Protein AF-A0A899FX43-F1 (afdb_monomer_lite)

pLDDT: mean 76.52, std 16.19, range [39.72, 96.88]

Radius of gyration: 25.4 Å; chains: 1; bounding box: 55×30×69 Å

Structure (mmCIF, N/CA/C/O backbone):
data_AF-A0A899FX43-F1
#
_entry.id   AF-A0A899FX43-F1
#
loop_
_atom_site.group_PDB
_atom_site.id
_atom_site.type_symbol
_atom_site.label_atom_id
_atom_site.label_alt_id
_atom_site.label_comp_id
_atom_site.label_asym_id
_atom_site.label_entity_id
_atom_site.label_seq_id
_atom_site.pdbx_PDB_ins_code
_atom_site.Cartn_x
_atom_site.Cartn_y
_atom_site.Cartn_z
_atom_site.occupancy
_atom_site.B_iso_or_equiv
_atom_site.auth_seq_id
_atom_site.auth_comp_id
_atom_site.auth_asym_id
_atom_site.auth_atom_id
_atom_site.pdbx_PDB_model_num
ATOM 1 N N . MET A 1 1 ? -21.283 -23.580 44.903 1.00 39.72 1 MET A N 1
ATOM 2 C CA . MET A 1 1 ? -20.436 -22.525 44.313 1.00 39.72 1 MET A CA 1
ATOM 3 C C . MET A 1 1 ? -21.188 -22.027 43.092 1.00 39.72 1 MET A C 1
ATOM 5 O O . MET A 1 1 ? -21.060 -22.596 42.018 1.00 39.72 1 MET A O 1
ATOM 9 N N . GLU A 1 2 ? -22.115 -21.097 43.307 1.00 40.22 2 GLU A N 1
ATOM 10 C CA . GLU A 1 2 ? -22.938 -20.539 42.233 1.00 40.22 2 GLU A CA 1
ATOM 11 C C . GLU A 1 2 ? -22.066 -19.583 41.423 1.00 40.22 2 GLU A C 1
ATOM 13 O O . GLU A 1 2 ? -21.493 -18.634 41.959 1.00 40.22 2 GLU A O 1
ATOM 18 N N . ILE A 1 3 ? -21.909 -19.884 40.139 1.00 46.00 3 ILE A N 1
ATOM 19 C CA . ILE A 1 3 ? -21.190 -19.035 39.200 1.00 46.00 3 ILE A CA 1
ATOM 20 C C . ILE A 1 3 ? -22.077 -17.807 38.990 1.00 46.00 3 ILE A C 1
ATOM 22 O O . ILE 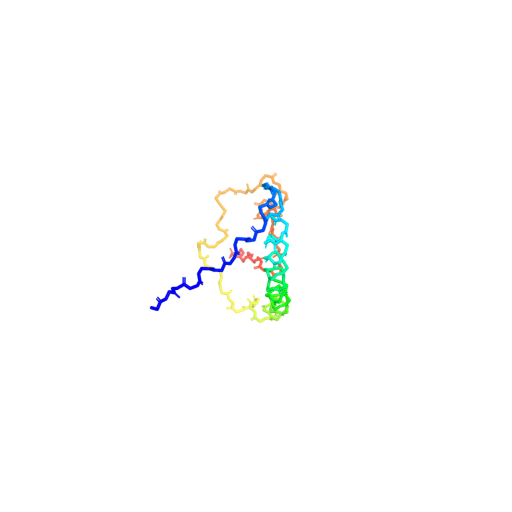A 1 3 ? -23.122 -17.882 38.348 1.00 46.00 3 ILE A O 1
ATOM 26 N N . PHE A 1 4 ? -21.686 -16.689 39.600 1.00 44.75 4 PHE A N 1
ATOM 27 C CA . PHE A 1 4 ? -22.346 -15.397 39.469 1.00 44.75 4 PHE A CA 1
ATOM 28 C C . PHE A 1 4 ? -22.245 -14.935 38.009 1.00 44.75 4 PHE A C 1
ATOM 30 O O . PHE A 1 4 ? -21.242 -14.361 37.585 1.00 44.75 4 PHE A O 1
ATOM 37 N N . PHE A 1 5 ? -23.272 -15.233 37.215 1.00 52.03 5 PHE A N 1
ATOM 38 C CA . PHE A 1 5 ? -23.420 -14.676 35.877 1.00 52.03 5 PHE A CA 1
ATOM 39 C C . PHE A 1 5 ? -23.558 -13.151 36.001 1.00 52.03 5 PHE A C 1
ATOM 41 O O . PHE A 1 5 ? -24.436 -12.685 36.735 1.00 52.03 5 PHE A O 1
ATOM 48 N N . PRO A 1 6 ? -22.715 -12.351 35.319 1.00 54.94 6 PRO A N 1
ATOM 49 C CA . PRO A 1 6 ? -22.812 -10.906 35.410 1.00 54.94 6 PRO A CA 1
ATOM 50 C C . PRO A 1 6 ? -24.183 -10.450 34.902 1.00 54.94 6 PRO A C 1
ATOM 52 O O . PRO A 1 6 ? -24.673 -10.896 33.863 1.00 54.94 6 PRO A O 1
ATOM 55 N N . GLN A 1 7 ? -24.796 -9.574 35.698 1.00 54.09 7 GLN A N 1
ATOM 56 C CA . GLN A 1 7 ? -26.073 -8.909 35.462 1.00 54.09 7 GLN A CA 1
ATOM 57 C C . GLN A 1 7 ? -26.240 -8.515 33.987 1.00 54.09 7 GLN A C 1
ATOM 59 O O . GLN A 1 7 ? -25.353 -7.894 33.399 1.00 54.09 7 GLN A O 1
ATOM 64 N N . LYS A 1 8 ? -27.391 -8.865 33.393 1.00 53.16 8 LYS A N 1
ATOM 65 C CA . LYS A 1 8 ? -27.755 -8.481 32.024 1.00 53.16 8 LYS A CA 1
ATOM 66 C C . LYS A 1 8 ? -27.621 -6.963 31.866 1.00 53.16 8 LYS A C 1
ATOM 68 O O . LYS A 1 8 ? -28.423 -6.211 32.413 1.00 53.16 8 LYS A O 1
ATOM 73 N N . LEU A 1 9 ? -26.627 -6.519 31.097 1.00 59.69 9 LEU A N 1
ATOM 74 C CA . LEU A 1 9 ? -26.559 -5.140 30.615 1.00 59.69 9 LEU A CA 1
ATOM 75 C C . LEU A 1 9 ? -27.872 -4.820 29.870 1.00 59.69 9 LEU A C 1
ATOM 77 O O . LEU A 1 9 ? -28.357 -5.676 29.122 1.00 59.69 9 LEU A O 1
ATOM 81 N N . PRO A 1 10 ? -28.474 -3.631 30.062 1.00 60.75 10 PRO A N 1
ATOM 82 C CA . PRO A 1 10 ? -29.741 -3.286 29.427 1.00 60.75 10 PRO A CA 1
ATOM 83 C C . PRO A 1 10 ? -29.605 -3.401 27.905 1.00 60.75 10 PRO A C 1
ATOM 85 O O . PRO A 1 10 ? -28.680 -2.836 27.316 1.00 60.75 10 PRO A O 1
ATOM 88 N N . TYR A 1 11 ? -30.517 -4.141 27.267 1.00 56.72 11 TYR A N 1
ATOM 89 C CA . TYR A 1 11 ? -30.557 -4.305 25.814 1.00 56.72 11 TYR A CA 1
ATOM 90 C C . TYR A 1 11 ? -30.842 -2.945 25.157 1.00 56.72 11 TYR A C 1
ATOM 92 O O . TYR A 1 11 ? -31.991 -2.538 24.998 1.00 56.72 11 TYR A O 1
ATOM 100 N N . LYS A 1 12 ? -29.787 -2.205 24.800 1.00 58.84 12 LYS A N 1
ATOM 101 C CA . LYS A 1 12 ? -29.882 -1.066 23.885 1.00 58.84 12 LYS A CA 1
ATOM 102 C C . LYS A 1 12 ? -29.932 -1.646 22.472 1.00 58.84 12 LYS A C 1
ATOM 104 O O . LYS A 1 12 ? -29.074 -2.453 22.129 1.00 58.84 12 LYS A O 1
ATOM 109 N N . GLY A 1 13 ? -30.954 -1.272 21.698 1.00 64.38 13 GLY A N 1
ATOM 110 C CA . GLY A 1 13 ? -31.288 -1.857 20.393 1.00 64.38 13 GLY A CA 1
ATOM 111 C C . GLY A 1 13 ? -30.123 -1.956 19.389 1.00 64.38 13 GLY A C 1
ATOM 112 O O . GLY A 1 13 ? -29.027 -1.445 19.627 1.00 64.38 13 GLY A O 1
ATOM 113 N N . PRO A 1 14 ? -30.342 -2.582 18.220 1.00 61.34 14 PRO A N 1
ATOM 114 C CA . PRO A 1 14 ? -29.285 -3.119 17.357 1.00 61.34 14 PRO A CA 1
ATOM 115 C C . PRO A 1 14 ? -28.287 -2.108 16.739 1.00 61.34 14 PRO A C 1
ATOM 117 O O . PRO A 1 14 ? -27.402 -2.503 15.980 1.00 61.34 14 PRO A O 1
ATOM 120 N N . GLY A 1 15 ? -28.399 -0.813 17.042 1.00 58.12 15 GLY A N 1
ATOM 121 C CA . GLY A 1 15 ? -27.430 0.223 16.667 1.00 58.12 15 GLY A CA 1
ATOM 122 C C . GLY A 1 15 ? -26.426 0.593 17.767 1.00 58.12 15 GLY A C 1
ATOM 123 O O . GLY A 1 15 ? -25.339 1.075 17.458 1.00 58.12 15 GLY A O 1
ATOM 124 N N . ALA A 1 16 ? -26.740 0.349 19.043 1.00 59.28 16 ALA A N 1
ATOM 125 C CA . ALA A 1 16 ? -25.931 0.851 20.157 1.00 59.28 16 ALA A CA 1
ATOM 126 C C . ALA A 1 16 ? -24.608 0.087 20.342 1.00 59.28 16 ALA A C 1
ATOM 128 O O . ALA A 1 16 ? -23.596 0.695 20.685 1.00 59.28 16 ALA A O 1
ATOM 129 N N . TYR A 1 17 ? -24.594 -1.220 20.057 1.00 59.22 17 TYR A N 1
ATOM 130 C CA . TYR A 1 17 ? -23.395 -2.058 20.187 1.00 59.22 17 TYR A CA 1
ATOM 131 C C . TYR A 1 17 ? -22.336 -1.769 19.112 1.00 59.22 17 TYR A C 1
ATOM 133 O O . TYR A 1 17 ? -21.150 -2.000 19.335 1.00 59.22 17 TYR A O 1
ATOM 141 N N . LYS A 1 18 ? -22.746 -1.263 17.939 1.00 60.47 18 LYS A N 1
ATOM 142 C CA . LYS A 1 18 ? -21.821 -0.947 16.841 1.00 60.47 18 LYS A CA 1
ATOM 143 C C . LYS A 1 18 ? -20.934 0.229 17.230 1.00 60.47 18 LYS A C 1
ATOM 145 O O . LYS A 1 18 ? -19.724 0.157 17.115 1.00 60.47 18 LYS A O 1
ATOM 150 N N . ILE A 1 19 ? -21.522 1.291 17.765 1.00 69.69 19 ILE A N 1
ATOM 151 C CA . ILE A 1 19 ? -20.794 2.517 18.117 1.00 69.69 19 ILE A CA 1
ATOM 152 C C . ILE A 1 19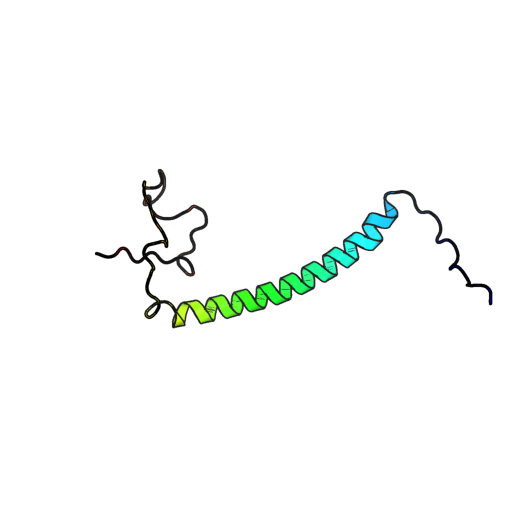 ? -19.828 2.257 19.282 1.00 69.69 19 ILE A C 1
ATOM 154 O O . ILE A 1 19 ? -18.673 2.668 19.224 1.00 69.69 19 ILE A O 1
ATOM 158 N N . SER A 1 20 ? -20.258 1.515 20.306 1.00 73.25 20 SER A N 1
ATOM 159 C CA . SER A 1 20 ? -19.433 1.251 21.491 1.00 73.25 20 SER A CA 1
ATOM 160 C C . SER A 1 20 ? -18.273 0.282 21.255 1.00 73.25 20 SER A C 1
ATOM 162 O O . SER A 1 20 ? -17.348 0.273 22.056 1.00 73.25 20 SER A O 1
ATOM 164 N N . VAL A 1 21 ? -18.316 -0.539 20.199 1.00 79.38 21 VAL A N 1
ATOM 165 C CA . VAL A 1 21 ? -17.258 -1.515 19.874 1.00 79.38 21 VAL A CA 1
ATOM 166 C C . VAL A 1 21 ? -16.437 -1.068 18.666 1.00 79.38 21 VAL A C 1
ATOM 168 O O . VAL A 1 21 ? -15.209 -1.100 18.715 1.00 79.38 21 VAL A O 1
ATOM 171 N N . CYS A 1 22 ? -17.085 -0.601 17.596 1.00 85.19 22 CYS A N 1
ATOM 172 C CA . CYS A 1 22 ? -16.396 -0.193 16.376 1.00 85.19 22 CYS A CA 1
ATOM 173 C C . CYS A 1 22 ? -15.541 1.055 16.593 1.00 85.19 22 CYS A C 1
ATOM 175 O O . CYS A 1 22 ? -14.436 1.098 16.070 1.00 85.19 22 CYS A O 1
ATOM 177 N N . ILE A 1 23 ? -15.997 2.046 17.371 1.00 88.25 23 ILE A N 1
ATOM 178 C CA . ILE A 1 23 ? -15.196 3.257 17.614 1.00 88.25 23 ILE A CA 1
ATOM 179 C C . ILE A 1 23 ? -13.885 2.923 18.348 1.00 88.25 23 ILE A C 1
ATOM 181 O O . ILE A 1 23 ? -12.829 3.266 17.816 1.00 88.25 23 ILE A O 1
ATOM 185 N N . PRO A 1 24 ? -13.885 2.223 19.502 1.00 89.12 24 PRO A N 1
ATOM 186 C CA . PRO A 1 24 ? -12.629 1.857 20.152 1.00 89.12 24 PRO A CA 1
ATOM 187 C C . PRO A 1 24 ? -11.756 0.942 19.288 1.00 89.12 24 PRO A C 1
ATOM 189 O O . PRO A 1 24 ? -10.544 1.138 19.246 1.00 89.12 24 PRO A O 1
ATOM 192 N N . ALA A 1 25 ? -12.348 -0.011 18.560 1.00 90.38 25 ALA A N 1
ATOM 193 C CA . ALA A 1 25 ? -11.592 -0.877 17.658 1.00 90.38 25 ALA A CA 1
ATOM 194 C C . ALA A 1 25 ? -10.882 -0.072 16.558 1.00 90.38 25 ALA A C 1
ATOM 196 O O . ALA A 1 25 ? -9.681 -0.244 16.363 1.00 90.38 25 ALA A O 1
ATOM 197 N N . LEU A 1 26 ? -11.589 0.857 15.905 1.00 93.69 26 LEU A N 1
ATOM 198 C CA . LEU A 1 26 ? -11.020 1.727 14.875 1.00 93.69 26 LEU A CA 1
ATOM 199 C C . LEU A 1 26 ? -9.927 2.639 15.431 1.00 93.69 26 LEU A C 1
ATOM 201 O O . LEU A 1 26 ? -8.923 2.852 14.755 1.00 93.69 26 LEU A O 1
ATOM 205 N N . LEU A 1 27 ? -10.086 3.162 16.649 1.00 95.19 27 LEU A N 1
ATOM 206 C CA . LEU A 1 27 ? -9.057 3.985 17.290 1.00 95.19 27 LEU A CA 1
ATOM 207 C C . LEU A 1 27 ? -7.778 3.180 17.535 1.00 95.19 27 LEU A C 1
ATOM 209 O O . LEU A 1 27 ? -6.696 3.628 17.164 1.00 95.19 27 LEU A O 1
ATOM 213 N N . ILE A 1 28 ? -7.898 1.973 18.093 1.00 95.62 28 ILE A N 1
ATOM 214 C CA . ILE A 1 28 ? -6.744 1.109 18.370 1.00 95.62 28 ILE A CA 1
ATOM 215 C C . ILE A 1 28 ? -6.036 0.718 17.067 1.00 95.62 28 ILE A C 1
ATOM 217 O O . ILE A 1 28 ? -4.814 0.850 16.970 1.00 95.62 28 ILE A O 1
ATOM 221 N N . THR A 1 29 ? -6.782 0.294 16.041 1.00 94.69 29 THR A N 1
ATOM 222 C CA . THR A 1 29 ? -6.183 -0.074 14.749 1.00 94.69 29 THR A CA 1
ATOM 223 C C . THR A 1 29 ? -5.556 1.125 14.050 1.00 94.69 29 THR A C 1
ATOM 225 O O . THR A 1 29 ? -4.480 0.990 13.476 1.00 94.69 29 THR A O 1
ATOM 228 N N . SER A 1 30 ? -6.177 2.306 14.128 1.00 96.62 30 SER A N 1
ATOM 229 C CA . SER A 1 30 ? -5.636 3.525 13.512 1.00 96.62 30 SER A CA 1
ATOM 230 C C . SER A 1 30 ? -4.346 3.973 14.190 1.00 96.62 30 SER A C 1
ATOM 232 O O . SER A 1 30 ? -3.404 4.351 13.501 1.00 96.62 30 SER A O 1
ATOM 234 N N . LEU A 1 31 ? -4.259 3.885 15.522 1.00 96.88 31 LEU A N 1
ATOM 235 C CA . LEU A 1 31 ? -3.031 4.210 16.254 1.00 96.88 31 LEU A CA 1
ATOM 236 C C . LEU A 1 31 ? -1.886 3.259 15.889 1.00 96.88 31 LEU A C 1
ATOM 238 O O . LEU A 1 31 ? -0.766 3.709 15.651 1.00 96.88 31 LEU A O 1
ATOM 242 N N . ASN A 1 32 ? -2.162 1.957 15.799 1.00 95.94 32 ASN A N 1
ATOM 243 C CA . ASN A 1 32 ? -1.157 0.982 15.381 1.00 95.94 32 ASN A CA 1
ATOM 244 C C . ASN A 1 32 ? -0.714 1.205 13.924 1.00 95.94 32 ASN A C 1
ATOM 246 O O . ASN A 1 32 ? 0.486 1.258 13.649 1.00 95.94 32 ASN A O 1
ATOM 250 N N . ALA A 1 33 ? -1.668 1.416 13.013 1.00 94.50 33 ALA A N 1
ATOM 251 C CA . ALA A 1 33 ? -1.382 1.719 11.615 1.00 94.50 33 ALA A CA 1
ATOM 252 C C . ALA A 1 33 ? -0.570 3.012 11.469 1.00 94.50 33 ALA A C 1
ATOM 254 O O . ALA A 1 33 ? 0.365 3.048 10.676 1.00 94.50 33 ALA A O 1
ATOM 255 N N . TYR A 1 34 ? -0.861 4.044 12.268 1.00 95.31 34 TYR A N 1
ATOM 256 C CA . TYR A 1 34 ? -0.103 5.294 12.272 1.00 95.31 34 TYR A CA 1
ATOM 257 C C . TYR A 1 34 ? 1.355 5.082 12.696 1.00 95.31 34 TYR A C 1
ATOM 259 O O . TYR A 1 34 ? 2.261 5.583 12.039 1.00 95.31 34 TYR A O 1
ATOM 267 N N . GLN A 1 35 ? 1.605 4.295 13.745 1.00 94.38 35 GLN A N 1
ATOM 268 C CA . GLN A 1 35 ? 2.972 3.968 14.167 1.00 94.38 35 GLN A CA 1
ATOM 269 C C . GLN A 1 35 ? 3.744 3.179 13.104 1.00 94.38 35 GLN A C 1
ATOM 271 O O . GLN A 1 35 ? 4.936 3.404 12.909 1.00 94.38 35 GLN A O 1
ATOM 276 N N . LEU A 1 36 ? 3.085 2.234 12.430 1.00 92.00 36 LEU A N 1
ATOM 277 C CA . LEU A 1 36 ? 3.717 1.481 11.350 1.00 92.00 36 LEU A CA 1
ATOM 278 C C . LEU A 1 36 ? 3.972 2.372 10.129 1.00 92.00 36 LEU A C 1
ATOM 280 O O . LEU A 1 36 ? 5.032 2.289 9.520 1.00 92.00 36 LEU A O 1
ATOM 284 N N . HIS A 1 37 ? 3.029 3.258 9.813 1.00 90.19 37 HIS A N 1
ATOM 285 C CA . HIS A 1 37 ? 3.141 4.235 8.739 1.00 90.19 37 HIS A CA 1
ATOM 286 C C . HIS A 1 37 ? 4.324 5.181 8.960 1.00 90.19 37 HIS A C 1
ATOM 288 O O . HIS A 1 37 ? 5.141 5.337 8.059 1.00 90.19 37 HIS A O 1
ATOM 294 N N . THR A 1 38 ? 4.476 5.767 10.151 1.00 90.00 38 THR A N 1
ATOM 295 C CA . THR A 1 38 ? 5.603 6.670 10.433 1.00 90.00 38 THR A CA 1
ATOM 296 C C . THR A 1 38 ? 6.948 5.953 10.332 1.00 90.00 38 THR A C 1
ATOM 298 O O . THR A 1 38 ? 7.866 6.495 9.719 1.00 90.00 38 THR A O 1
ATOM 301 N N . LYS A 1 39 ? 7.047 4.712 10.833 1.00 88.81 39 LYS A N 1
ATOM 302 C CA . LYS A 1 39 ? 8.238 3.861 10.658 1.00 88.81 39 LYS A CA 1
ATOM 303 C C . LYS A 1 39 ? 8.532 3.594 9.185 1.00 88.81 39 LYS A C 1
ATOM 305 O O . LYS A 1 39 ? 9.635 3.877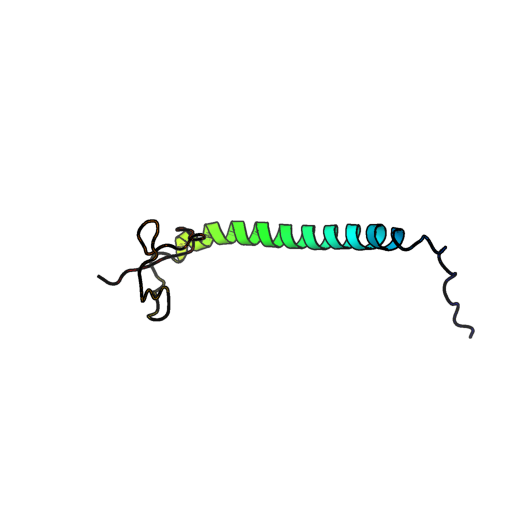 8.727 1.00 88.81 39 LYS A O 1
ATOM 310 N N . HIS A 1 40 ? 7.535 3.140 8.427 1.00 85.00 40 HIS A N 1
ATOM 311 C CA . HIS A 1 40 ? 7.684 2.852 7.003 1.00 85.00 40 HIS A CA 1
ATOM 312 C C . HIS A 1 40 ? 8.085 4.097 6.202 1.00 85.00 40 HIS A C 1
ATOM 314 O O . HIS A 1 40 ? 8.928 4.009 5.317 1.00 85.00 40 HIS A O 1
ATOM 320 N N . HIS A 1 41 ? 7.553 5.274 6.543 1.00 82.62 41 HIS A N 1
ATOM 321 C CA . HIS A 1 41 ? 7.957 6.536 5.924 1.00 82.62 41 HIS A CA 1
ATOM 322 C C . HIS A 1 41 ? 9.398 6.929 6.264 1.00 82.62 41 HIS A C 1
ATOM 324 O O . HIS A 1 41 ? 10.116 7.371 5.369 1.00 82.62 41 HIS A O 1
ATOM 330 N N . SER A 1 42 ? 9.839 6.737 7.512 1.00 78.19 42 SER A N 1
ATOM 331 C CA . SER A 1 42 ? 11.237 6.980 7.892 1.00 78.19 42 SER A CA 1
ATOM 332 C C . SER A 1 42 ? 12.210 5.987 7.241 1.00 78.19 42 SER A C 1
ATOM 334 O O . SER A 1 42 ? 13.279 6.375 6.776 1.00 78.19 42 SER A O 1
ATOM 336 N N . GLU A 1 43 ? 11.830 4.715 7.121 1.00 71.12 43 GLU A N 1
ATOM 337 C CA . GLU A 1 43 ? 12.637 3.682 6.462 1.00 71.12 43 GLU A CA 1
ATOM 338 C C . GLU A 1 43 ? 12.686 3.882 4.944 1.00 71.12 43 GLU A C 1
ATOM 340 O O . GLU A 1 43 ? 13.738 3.699 4.336 1.00 71.12 43 GLU A O 1
ATOM 345 N N . ALA A 1 44 ? 11.586 4.323 4.327 1.00 68.81 44 ALA A N 1
ATOM 346 C CA . ALA A 1 44 ? 11.535 4.628 2.900 1.00 68.81 44 ALA A CA 1
ATOM 347 C C . ALA A 1 44 ? 12.496 5.761 2.506 1.00 68.81 44 ALA A C 1
ATOM 349 O O . ALA A 1 44 ? 13.044 5.719 1.409 1.00 68.81 44 ALA A O 1
ATOM 350 N N . SER A 1 45 ? 12.732 6.751 3.378 1.00 66.94 45 SER A N 1
ATOM 351 C CA . SER A 1 45 ? 13.780 7.758 3.149 1.00 66.94 45 SER A CA 1
ATOM 352 C C . SER A 1 45 ? 15.197 7.210 3.303 1.00 66.94 45 SER A C 1
ATOM 354 O O . SER A 1 45 ? 16.086 7.672 2.606 1.00 66.94 45 SER A O 1
ATOM 35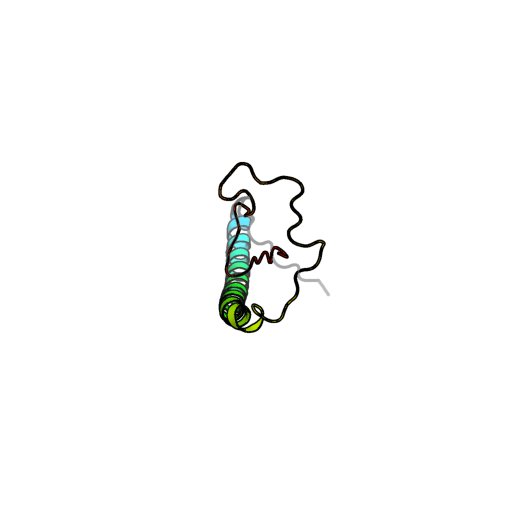6 N N . HIS A 1 46 ? 15.425 6.231 4.182 1.00 61.72 46 HIS A N 1
ATOM 357 C CA . HIS A 1 46 ? 16.763 5.660 4.368 1.00 61.72 46 HIS A CA 1
ATOM 358 C C . HIS A 1 46 ? 17.128 4.643 3.282 1.00 61.72 46 HIS A C 1
ATOM 360 O O . HIS A 1 46 ? 18.273 4.592 2.845 1.00 61.72 46 HIS A O 1
ATOM 366 N N . ARG A 1 47 ? 16.157 3.850 2.819 1.00 61.28 47 ARG A N 1
ATOM 367 C CA . ARG A 1 47 ? 16.373 2.796 1.823 1.00 61.28 47 ARG A CA 1
ATOM 368 C C . ARG A 1 47 ? 16.578 3.332 0.404 1.00 61.28 47 ARG A C 1
ATOM 370 O O . ARG A 1 47 ? 17.237 2.677 -0.398 1.00 61.28 47 ARG A O 1
ATOM 377 N N . SER A 1 48 ? 16.031 4.509 0.086 1.00 58.75 48 SER A N 1
ATOM 378 C CA . SER A 1 48 ? 16.244 5.138 -1.222 1.00 58.75 48 SER A CA 1
ATOM 379 C C . SER A 1 48 ? 17.716 5.464 -1.483 1.00 58.75 48 SER A C 1
ATOM 381 O O . SER A 1 48 ? 18.154 5.331 -2.615 1.00 58.75 48 SER A O 1
ATOM 383 N N . GLU A 1 49 ? 18.488 5.812 -0.450 1.00 55.88 49 GLU A N 1
ATOM 384 C CA . GLU A 1 49 ? 19.906 6.167 -0.598 1.00 55.88 49 GLU A CA 1
ATOM 385 C C . GLU A 1 49 ? 20.848 4.950 -0.707 1.00 55.88 49 GLU A C 1
ATOM 387 O O . GLU A 1 49 ? 21.908 5.071 -1.308 1.00 55.88 49 GLU A O 1
ATOM 392 N N . SER A 1 50 ? 20.512 3.794 -0.113 1.00 54.16 50 SER A N 1
ATOM 393 C CA . SER A 1 50 ? 21.440 2.649 0.017 1.00 54.16 50 SER A CA 1
ATOM 394 C C . SER A 1 50 ? 21.264 1.536 -1.023 1.00 54.16 50 SER A C 1
ATOM 396 O O . SER A 1 50 ? 22.178 0.741 -1.240 1.00 54.16 50 SER A O 1
ATOM 398 N N . ASP A 1 51 ? 20.079 1.436 -1.631 1.00 54.78 51 ASP A N 1
ATOM 399 C CA . ASP A 1 51 ? 19.693 0.295 -2.477 1.00 54.78 51 ASP A CA 1
ATOM 400 C C . ASP A 1 51 ? 19.683 0.635 -3.985 1.00 54.78 51 ASP A C 1
ATOM 402 O O . ASP A 1 51 ? 19.235 -0.178 -4.800 1.00 54.78 51 ASP A O 1
ATOM 406 N N . ASP A 1 52 ? 20.090 1.843 -4.393 1.00 57.72 52 ASP A N 1
ATOM 407 C CA . ASP A 1 52 ? 19.971 2.325 -5.784 1.00 57.72 52 ASP A CA 1
ATOM 408 C C . ASP A 1 52 ? 21.057 1.813 -6.733 1.00 57.72 52 ASP A C 1
ATOM 410 O O . ASP A 1 52 ? 20.798 1.380 -7.862 1.00 57.72 52 ASP A O 1
ATOM 414 N N . ASP A 1 53 ? 22.267 1.723 -6.229 1.00 58.16 53 ASP A N 1
ATOM 415 C CA . ASP A 1 53 ? 23.479 1.400 -6.958 1.00 58.16 53 ASP A CA 1
ATOM 416 C C . ASP A 1 53 ? 23.819 -0.099 -6.916 1.00 58.16 53 ASP A C 1
ATOM 418 O O . ASP A 1 53 ? 24.304 -0.639 -7.911 1.00 58.16 53 ASP A O 1
ATOM 422 N N . SER A 1 54 ? 23.497 -0.813 -5.832 1.00 59.56 54 SER A N 1
ATOM 423 C CA . SER A 1 54 ? 24.011 -2.178 -5.606 1.00 59.56 54 SER A CA 1
ATOM 424 C C . SER A 1 54 ? 23.049 -3.337 -5.913 1.00 59.56 54 SER A C 1
ATOM 426 O O . SER A 1 54 ? 23.509 -4.467 -6.089 1.00 59.56 54 SER A O 1
ATOM 428 N N . THR A 1 55 ? 21.732 -3.108 -6.017 1.00 72.75 55 THR A N 1
ATOM 429 C CA . THR A 1 55 ? 20.767 -4.213 -6.215 1.00 72.75 55 THR A CA 1
ATOM 430 C C . THR A 1 55 ? 20.531 -4.496 -7.711 1.00 72.75 55 THR A C 1
ATOM 432 O O . THR A 1 55 ? 20.106 -3.583 -8.437 1.00 72.75 55 THR A O 1
ATOM 435 N N . PRO A 1 56 ? 20.795 -5.724 -8.208 1.00 77.06 56 PRO A N 1
ATOM 436 C CA . PRO A 1 56 ? 20.506 -6.104 -9.590 1.00 77.06 56 PRO A CA 1
ATOM 437 C C . PRO A 1 56 ? 19.002 -6.326 -9.805 1.00 77.06 56 PRO A C 1
ATOM 439 O O . PRO A 1 56 ? 18.305 -6.823 -8.922 1.00 77.06 56 PRO A O 1
ATOM 442 N N . GLU A 1 57 ? 18.508 -5.977 -10.994 1.00 82.75 57 GLU A N 1
ATOM 443 C CA . GLU A 1 57 ? 17.151 -6.327 -11.420 1.00 82.75 57 GLU A CA 1
ATOM 444 C C . GLU A 1 57 ? 17.137 -7.752 -11.969 1.00 82.75 57 GLU A C 1
ATOM 446 O O . GLU A 1 57 ? 17.964 -8.121 -12.806 1.00 82.75 57 GLU A O 1
ATOM 451 N N . TYR A 1 58 ? 16.205 -8.566 -11.485 1.00 84.38 58 TYR A N 1
ATOM 452 C CA . TYR A 1 58 ? 16.087 -9.945 -11.940 1.00 84.38 58 TYR A CA 1
ATOM 453 C C . TYR A 1 58 ? 15.261 -10.045 -13.232 1.00 84.38 58 TYR A C 1
ATOM 455 O O . TYR A 1 58 ? 14.325 -9.268 -13.410 1.00 84.38 58 TYR A O 1
ATOM 463 N N . PRO A 1 59 ? 15.490 -11.061 -14.091 1.00 85.31 59 PRO A N 1
ATOM 464 C CA . PRO A 1 59 ? 14.802 -11.198 -15.386 1.00 85.31 59 PRO A CA 1
ATOM 465 C C . PRO A 1 59 ? 13.274 -11.316 -15.312 1.00 85.31 59 PRO A C 1
ATOM 467 O O . PRO A 1 59 ? 12.583 -11.146 -16.312 1.00 85.31 59 PRO A O 1
ATOM 470 N N . TYR A 1 60 ? 12.742 -11.665 -14.141 1.00 87.06 60 TYR A N 1
ATOM 471 C CA . TYR A 1 60 ? 11.306 -11.771 -13.898 1.00 87.06 60 TYR A CA 1
ATOM 472 C C . TYR A 1 60 ? 10.677 -10.481 -13.355 1.00 87.06 60 TYR A C 1
ATOM 474 O O . TYR A 1 60 ? 9.453 -10.390 -13.245 1.00 87.06 60 TYR A O 1
ATOM 482 N N . GLN A 1 61 ? 11.486 -9.493 -12.976 1.00 89.19 61 GLN A N 1
ATOM 483 C CA . GLN A 1 61 ? 11.008 -8.194 -12.520 1.00 89.19 61 GLN A CA 1
ATOM 484 C C . GLN A 1 61 ? 10.735 -7.291 -13.722 1.00 89.19 61 GLN A C 1
ATOM 486 O O . GLN A 1 61 ? 11.356 -7.431 -14.768 1.00 89.19 61 GLN A O 1
ATOM 491 N N . ASN A 1 62 ? 9.731 -6.420 -13.578 1.00 88.31 62 ASN A N 1
ATOM 492 C CA . ASN A 1 62 ? 9.301 -5.453 -14.594 1.00 88.31 62 ASN A CA 1
ATOM 493 C C . ASN A 1 62 ? 9.201 -6.004 -16.029 1.00 88.31 62 ASN A C 1
ATOM 495 O O . ASN A 1 62 ? 9.423 -5.278 -16.992 1.00 88.31 62 ASN A O 1
ATOM 499 N N . ILE A 1 63 ? 8.801 -7.268 -16.201 1.00 88.38 63 ILE A N 1
ATOM 500 C CA . ILE A 1 63 ? 8.568 -7.814 -17.540 1.00 88.38 63 ILE A CA 1
ATOM 501 C C . ILE A 1 63 ? 7.471 -6.994 -18.233 1.00 88.38 63 ILE A C 1
ATOM 503 O O . ILE A 1 63 ? 6.393 -6.751 -17.673 1.00 88.38 63 ILE A O 1
ATOM 507 N N . ARG A 1 64 ? 7.739 -6.608 -19.483 1.00 88.94 64 ARG A N 1
ATOM 508 C CA . ARG A 1 64 ? 6.786 -5.948 -20.379 1.00 88.94 64 ARG A CA 1
ATOM 509 C C . ARG A 1 64 ? 6.723 -6.696 -21.707 1.00 88.94 64 ARG A C 1
ATOM 511 O O . ARG A 1 64 ? 7.570 -6.527 -22.574 1.00 88.94 64 ARG A O 1
ATOM 518 N N . THR A 1 65 ? 5.695 -7.526 -21.888 1.00 88.94 65 THR A N 1
ATOM 519 C CA . THR A 1 65 ? 5.429 -8.199 -23.178 1.00 88.94 65 THR A CA 1
ATOM 520 C C . THR A 1 65 ? 4.819 -7.247 -24.208 1.00 88.94 65 THR A C 1
ATOM 522 O O . THR A 1 65 ? 5.037 -7.390 -25.410 1.00 88.94 65 THR A O 1
ATOM 525 N N . ARG A 1 66 ? 4.055 -6.257 -23.738 1.00 89.25 66 ARG A N 1
ATOM 526 C CA . ARG A 1 66 ? 3.515 -5.136 -24.509 1.00 89.25 66 ARG A CA 1
ATOM 527 C C . ARG A 1 66 ? 3.662 -3.865 -23.684 1.00 89.25 66 ARG A C 1
ATOM 529 O O . ARG A 1 66 ? 3.526 -3.907 -22.463 1.00 89.25 66 ARG A O 1
ATOM 536 N N . ARG A 1 67 ? 3.922 -2.751 -24.367 1.00 89.94 67 ARG A N 1
ATOM 537 C CA . ARG A 1 67 ? 3.938 -1.427 -23.742 1.00 89.94 67 ARG A CA 1
ATOM 538 C C . ARG A 1 67 ? 2.526 -1.027 -23.325 1.00 89.94 67 ARG A C 1
ATOM 540 O O . ARG A 1 67 ? 1.559 -1.386 -24.001 1.00 89.94 67 ARG A O 1
ATOM 547 N N . PHE A 1 68 ? 2.412 -0.286 -22.230 1.00 91.19 68 PHE A N 1
ATOM 548 C CA . PHE A 1 68 ? 1.154 0.343 -21.843 1.00 91.19 68 PHE A CA 1
ATOM 549 C C . PHE A 1 68 ? 0.722 1.366 -22.904 1.00 91.19 68 PHE A C 1
ATOM 551 O O . PHE A 1 68 ? 1.550 1.935 -23.613 1.00 91.19 68 PHE A O 1
ATOM 558 N N . PHE A 1 69 ? -0.585 1.598 -23.032 1.00 93.50 69 PHE A N 1
ATOM 559 C CA . PHE A 1 69 ? -1.137 2.520 -24.036 1.00 93.50 69 PHE A CA 1
ATOM 560 C C . PHE A 1 69 ? -1.098 3.997 -23.600 1.00 93.50 69 PHE A C 1
ATOM 562 O O . PHE A 1 69 ? -1.644 4.854 -24.291 1.00 93.50 69 PHE A O 1
ATOM 569 N N . TRP A 1 70 ? -0.494 4.297 -22.449 1.00 91.75 70 TRP A N 1
ATOM 570 C CA . TRP A 1 70 ? -0.395 5.634 -21.868 1.00 91.75 70 TRP A CA 1
ATOM 571 C C . TRP A 1 70 ? 1.045 5.945 -21.452 1.00 91.75 70 TRP A C 1
ATOM 573 O O . TRP A 1 70 ? 1.862 5.040 -21.268 1.00 91.75 70 TRP A O 1
ATOM 583 N N . GLY A 1 71 ? 1.332 7.233 -21.246 1.00 90.06 71 GLY A N 1
ATOM 584 C CA . GLY A 1 71 ? 2.636 7.691 -20.766 1.00 90.06 71 GLY A CA 1
ATOM 585 C C . GLY A 1 71 ? 3.783 7.286 -21.696 1.00 90.06 71 GLY A C 1
ATOM 586 O O . GLY A 1 71 ? 3.677 7.414 -22.912 1.00 90.06 71 GLY A O 1
ATOM 587 N N . ASP A 1 72 ? 4.871 6.792 -21.109 1.00 86.38 72 ASP A N 1
ATOM 588 C CA . ASP A 1 72 ? 6.052 6.253 -21.80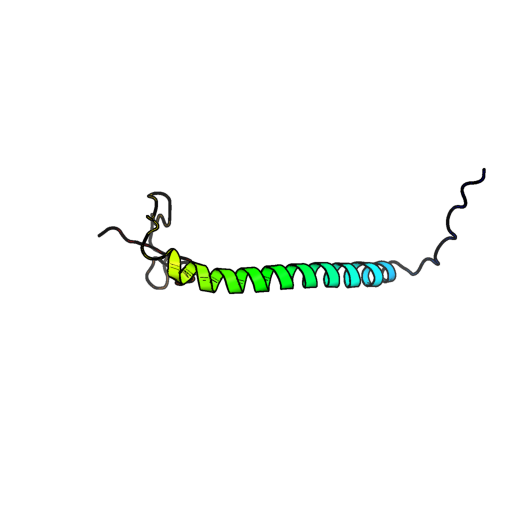2 1.00 86.38 72 ASP A CA 1
ATOM 589 C C . ASP A 1 72 ? 5.887 4.787 -22.249 1.00 86.38 72 ASP A C 1
ATOM 591 O O . ASP A 1 72 ? 6.743 4.227 -22.941 1.00 86.38 72 ASP A O 1
ATOM 595 N N . GLY A 1 73 ? 4.761 4.169 -21.886 1.00 89.94 73 GLY A N 1
ATOM 596 C CA . GLY A 1 73 ? 4.457 2.776 -22.170 1.00 89.94 73 GLY A CA 1
ATOM 597 C C . GLY A 1 73 ? 5.157 1.772 -21.251 1.00 89.94 73 GLY A C 1
ATOM 598 O O . GLY A 1 73 ? 5.026 0.572 -21.493 1.00 89.94 73 GLY A O 1
ATOM 599 N N . ASP A 1 74 ? 5.860 2.222 -20.212 1.00 89.75 74 ASP A N 1
ATOM 600 C CA . ASP A 1 74 ? 6.653 1.362 -19.327 1.00 89.75 74 ASP A CA 1
ATOM 601 C C . ASP A 1 74 ? 6.203 1.425 -17.858 1.00 89.75 74 ASP A C 1
ATOM 603 O O . ASP A 1 74 ? 6.096 0.397 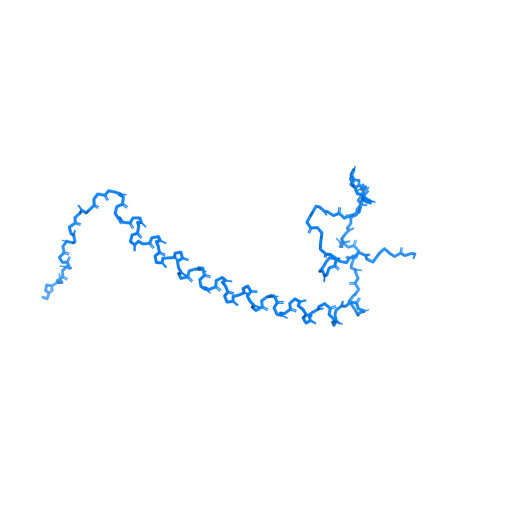-17.170 1.00 89.75 74 ASP A O 1
ATOM 607 N N . LYS A 1 75 ? 5.845 2.628 -17.396 1.00 91.19 75 LYS A N 1
ATOM 608 C CA . LYS A 1 75 ? 5.429 2.878 -16.015 1.00 91.19 75 LYS A CA 1
ATOM 609 C C . LYS A 1 75 ? 3.940 2.610 -15.795 1.00 91.19 75 LYS A C 1
ATOM 611 O O . LYS A 1 75 ? 3.070 2.961 -16.594 1.00 91.19 75 LYS A O 1
ATOM 616 N N . THR A 1 76 ? 3.636 1.993 -14.654 1.00 91.44 76 THR A N 1
ATOM 617 C CA . THR A 1 76 ? 2.250 1.739 -14.224 1.00 91.44 76 THR A CA 1
ATOM 618 C C . THR A 1 76 ? 1.596 2.997 -13.642 1.00 91.44 76 THR A C 1
ATOM 620 O O . THR A 1 76 ? 2.277 3.969 -13.327 1.00 91.44 76 THR A O 1
ATOM 623 N N . LEU A 1 77 ? 0.274 2.972 -13.441 1.00 91.56 77 LEU A N 1
ATOM 624 C CA . LEU A 1 77 ? -0.466 4.101 -12.861 1.00 91.56 77 LEU A CA 1
ATOM 625 C C . LEU A 1 77 ? -0.010 4.465 -11.434 1.00 91.56 77 LEU A C 1
ATOM 627 O O . LEU A 1 77 ? -0.031 5.633 -11.063 1.00 91.56 77 LEU A O 1
ATOM 631 N N . PHE A 1 78 ? 0.422 3.476 -10.649 1.00 92.81 78 PHE A N 1
ATOM 632 C CA . PHE A 1 78 ? 0.920 3.659 -9.280 1.00 92.81 78 PHE A CA 1
ATOM 633 C C . PHE A 1 78 ? 2.439 3.476 -9.207 1.00 92.81 78 PHE A C 1
ATOM 635 O O . PHE A 1 78 ? 2.961 2.897 -8.256 1.00 92.81 78 PHE A O 1
ATOM 642 N N . TRP A 1 79 ? 3.146 3.925 -10.244 1.00 89.62 79 TRP A N 1
ATOM 643 C CA . TRP A 1 79 ? 4.601 3.901 -10.276 1.00 89.62 79 TRP A CA 1
ATOM 644 C C . TRP A 1 79 ? 5.185 5.039 -9.435 1.00 89.62 79 TRP A C 1
ATOM 646 O O . TRP A 1 79 ? 4.841 6.204 -9.630 1.00 89.62 79 TRP A O 1
ATOM 656 N N . ASN A 1 80 ? 6.095 4.710 -8.521 1.00 89.00 80 ASN A N 1
ATOM 657 C CA . ASN A 1 80 ? 6.834 5.677 -7.718 1.00 89.00 80 ASN A CA 1
ATOM 658 C C . ASN A 1 80 ? 8.336 5.497 -7.957 1.00 89.00 80 ASN A C 1
ATOM 660 O O . ASN A 1 80 ? 8.914 4.510 -7.512 1.00 89.00 80 ASN A O 1
ATOM 664 N N . ASP A 1 81 ? 8.972 6.481 -8.597 1.00 86.25 81 ASP A N 1
ATOM 665 C CA . ASP A 1 81 ? 10.395 6.444 -8.978 1.00 86.25 81 ASP A CA 1
ATOM 666 C C . ASP A 1 81 ? 11.355 6.261 -7.787 1.00 86.25 81 ASP A C 1
ATOM 668 O O . ASP A 1 81 ? 12.488 5.831 -7.970 1.00 86.25 81 ASP A O 1
ATOM 672 N N . ARG A 1 82 ? 10.906 6.529 -6.552 1.00 81.25 82 ARG A N 1
ATOM 673 C CA . ARG A 1 82 ? 11.707 6.311 -5.335 1.00 81.25 82 ARG A CA 1
ATOM 674 C C . ARG A 1 82 ? 11.797 4.842 -4.916 1.00 81.25 82 ARG A C 1
ATOM 676 O O . ARG A 1 82 ? 12.678 4.486 -4.142 1.00 81.25 82 ARG A O 1
ATOM 683 N N . VAL A 1 83 ? 10.851 4.004 -5.346 1.00 81.56 83 VAL A N 1
ATOM 684 C CA . VAL A 1 83 ? 10.732 2.599 -4.902 1.00 81.56 83 VAL A CA 1
ATOM 685 C C . VAL A 1 83 ? 10.651 1.613 -6.063 1.00 81.56 83 VAL A C 1
ATOM 687 O O . VAL A 1 83 ? 11.039 0.457 -5.919 1.00 81.56 83 VAL A O 1
ATOM 690 N N . ASN A 1 84 ? 10.158 2.052 -7.217 1.00 86.44 84 ASN A N 1
ATOM 691 C CA . ASN A 1 84 ? 10.054 1.265 -8.429 1.00 86.44 84 ASN A CA 1
ATOM 692 C C . ASN A 1 84 ? 11.180 1.676 -9.374 1.00 86.44 84 ASN A C 1
ATOM 694 O O . ASN A 1 84 ? 11.234 2.811 -9.840 1.00 86.44 84 ASN A O 1
ATOM 698 N N . LYS A 1 85 ? 12.075 0.731 -9.651 1.00 82.75 85 LYS A N 1
ATOM 699 C CA . LYS A 1 85 ? 13.218 0.911 -10.545 1.00 82.75 85 LYS A CA 1
ATOM 700 C C . LYS A 1 85 ? 13.038 -0.018 -11.726 1.00 82.75 85 LYS A C 1
ATOM 702 O O . LYS A 1 85 ? 12.612 -1.155 -11.531 1.00 82.75 85 LYS A O 1
ATOM 707 N N . HIS A 1 86 ? 13.371 0.467 -12.913 1.00 84.62 86 HIS A N 1
ATOM 708 C CA . HIS A 1 86 ? 13.490 -0.358 -14.105 1.00 84.62 86 HIS A CA 1
ATOM 709 C C . HIS A 1 86 ? 14.827 -0.049 -14.779 1.00 84.62 86 HIS A C 1
ATOM 711 O O . HIS A 1 86 ? 15.014 0.992 -15.407 1.00 84.62 86 HIS A O 1
ATOM 717 N N . LYS A 1 87 ? 15.791 -0.938 -14.567 1.00 75.88 87 LYS A N 1
ATOM 718 C CA . LYS A 1 87 ? 17.084 -0.990 -15.232 1.00 75.88 87 LYS A CA 1
ATOM 719 C C . LYS A 1 87 ? 16.872 -1.723 -16.553 1.00 75.88 87 LYS A C 1
ATOM 721 O O . LYS A 1 87 ? 17.024 -2.937 -16.653 1.00 75.88 87 LYS A O 1
ATOM 726 N N . ILE A 1 88 ? 16.517 -0.965 -17.584 1.00 65.75 88 ILE A N 1
ATOM 727 C CA . ILE A 1 88 ? 16.545 -1.470 -18.957 1.00 65.75 88 ILE A CA 1
ATOM 728 C C . ILE A 1 88 ? 18.005 -1.834 -19.248 1.00 65.75 88 ILE A C 1
ATOM 730 O O . ILE A 1 88 ? 18.865 -0.955 -19.278 1.00 65.75 88 ILE A O 1
ATOM 734 N N . SER A 1 89 ? 18.307 -3.126 -19.392 1.00 56.62 89 SER A N 1
ATOM 735 C CA . SER A 1 89 ? 19.626 -3.562 -19.845 1.00 56.62 89 SER A CA 1
ATOM 736 C C . SER A 1 89 ? 19.812 -3.069 -21.282 1.00 56.62 89 SER A C 1
ATOM 738 O O . SER A 1 89 ? 19.165 -3.602 -22.188 1.00 56.62 89 SER A O 1
ATOM 740 N N . SER A 1 90 ? 20.616 -2.017 -21.466 1.00 47.59 90 SER A N 1
ATOM 741 C CA . SER A 1 90 ? 21.108 -1.596 -22.786 1.00 47.59 90 SER A CA 1
ATOM 742 C C . SER A 1 90 ? 21.870 -2.714 -23.483 1.00 47.59 90 SER A C 1
ATOM 744 O O . SER A 1 90 ? 22.591 -3.458 -22.779 1.00 47.59 90 SER A O 1
#

InterPro domains:
  IPR001349 Cytochrome c oxidase, subunit VIa [PF02046] (19-87)
  IPR001349 Cytochrome c oxidase, subunit VIa [PTHR11504] (21-85)
  IPR036418 Cytochrome c oxidase, subunit VIa superfamily [G3DSA:4.10.95.10] (17-89)
  IPR036418 Cytochrome c oxidase, subunit VIa superfamily [SSF81411] (19-86)

Secondary structure (DSSP, 8-state):
-------------TTHHHHHHHHHHHHHHHHHHHHHHHHHHHHHHHHHHHSTTTPPPPTTTT--SS--SSTTSSS-TT--TTT-------

Foldseek 3Di:
DDDPDPDDDPDDDPPPVCCVPVVVVCVVVVVVVVVVVVVVVVVLVVCLVPDPPPDDDDPPPQDPPWFDPDDPSRADPPDDCSPDDDDPDD

Organism: NCBI:txid38082

Sequence (90 aa):
MEIFFPQKLPYKGPGAYKISVCIPALLITSLNAYQLHTKHHSEASHRSESDDDSTPEYPYQNIRTRRFFWGDGDKTLFWNDRVNKHKISS